Protein AF-A0A7W9AM96-F1 (afdb_monomer)

Solvent-accessible surface area (backbone atoms only — not comparable to full-atom values): 4097 Å² total; per-residue (Å²): 133,65,63,70,59,55,53,52,50,53,53,50,54,56,47,58,75,75,45,60,51,84,42,68,75,36,83,89,84,62,42,27,48,43,54,54,52,52,53,54,49,59,71,64,44,74,79,79,64,64,95,71,80,69,80,50,71,69,72,76,58,70,83,124

Mean predicted aligned error: 14.01 Å

Radius of gyration: 19.52 Å; Cα contacts (8 Å, |Δi|>4): 25; chains: 1; bounding box: 34×30×55 Å

Secondary structure (DSSP, 8-state):
--HHHHHHHHHHHHHHHHS-TT-EEETTTTEEHHHHHHHHHHHHS-----TT----HHHHT---

pLDDT: mean 72.01, std 12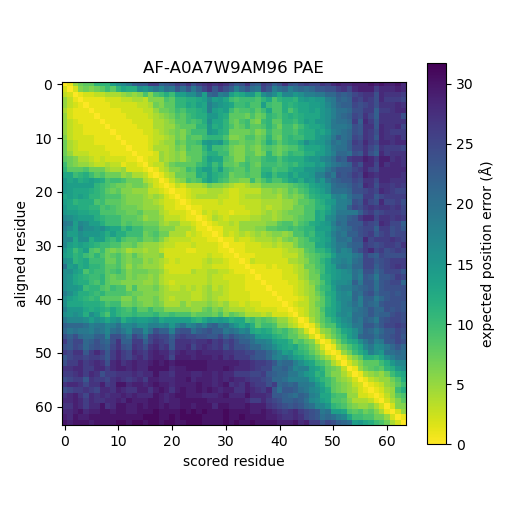.12, range [45.94, 89.25]

Organism: NCBI:txid1241761

Sequence (64 aa):
MNDALDQARVRLQAFRGDAPPERVLDSESGLTAGDIDHVLAACRAPTDLEPGGSLDLDDLSGNA

Foldseek 3Di:
DPVVVVVVVVVLVVVPVVFDQCDQPDPVVSDGNVNVVVVVVVVPPPPPPPPDPDPDVVVVVPPD

Structure (mmCIF, N/CA/C/O backbone):
data_AF-A0A7W9AM96-F1
#
_entry.id   AF-A0A7W9AM96-F1
#
loop_
_atom_site.group_PDB
_atom_site.id
_atom_site.type_symbol
_atom_site.label_atom_id
_atom_site.label_alt_id
_atom_s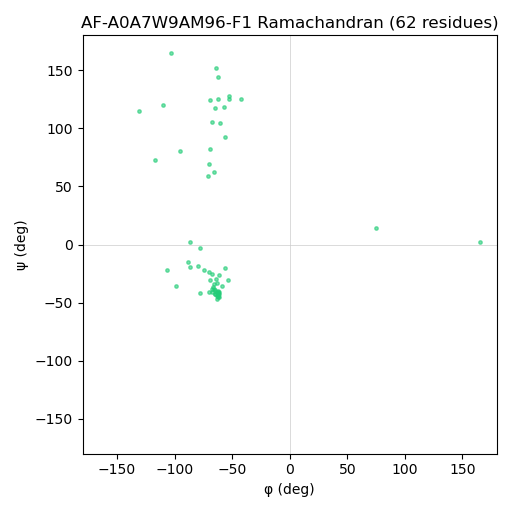ite.label_comp_id
_atom_site.label_asym_id
_atom_site.label_entity_id
_atom_site.label_seq_id
_atom_site.pdbx_PDB_ins_code
_atom_site.Cartn_x
_atom_site.Cartn_y
_atom_site.Cartn_z
_atom_site.occupancy
_atom_site.B_iso_or_equiv
_atom_site.auth_seq_id
_atom_site.auth_comp_id
_atom_site.auth_asym_id
_atom_site.auth_atom_id
_atom_site.pdbx_PDB_model_num
ATOM 1 N N . MET A 1 1 ? 16.195 11.509 -10.733 1.00 50.12 1 MET A N 1
ATOM 2 C CA . MET A 1 1 ? 15.687 11.159 -9.390 1.00 50.12 1 MET A CA 1
ATOM 3 C C . MET A 1 1 ? 14.244 11.631 -9.356 1.00 50.12 1 MET A C 1
ATOM 5 O O . MET A 1 1 ? 14.001 12.738 -9.811 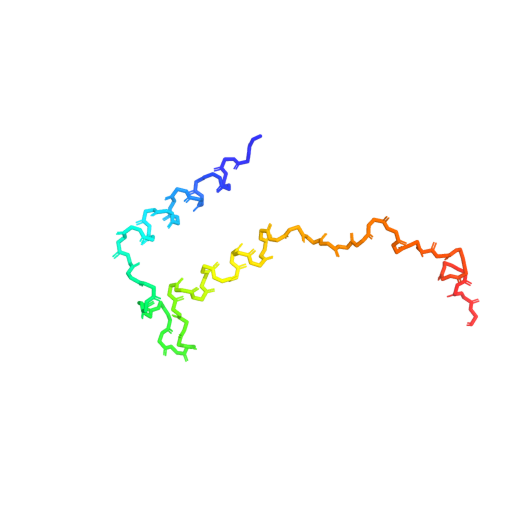1.00 50.12 1 MET A O 1
ATOM 9 N N . ASN A 1 2 ? 13.286 10.753 -9.062 1.00 68.62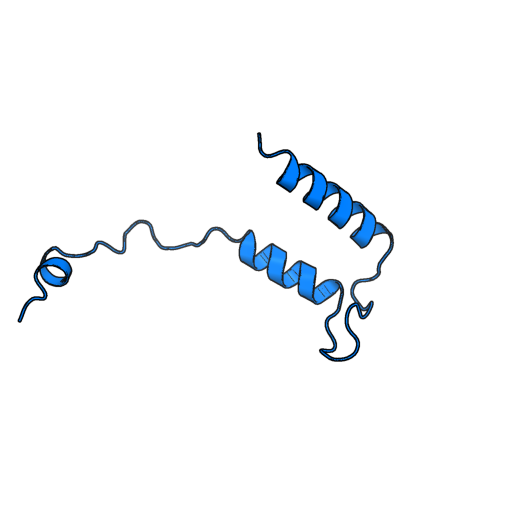 2 ASN A N 1
ATOM 10 C CA . ASN A 1 2 ? 11.874 11.006 -9.359 1.00 68.62 2 ASN A CA 1
ATOM 11 C C . ASN A 1 2 ? 11.184 11.579 -8.111 1.00 68.62 2 ASN A C 1
ATOM 13 O O . ASN A 1 2 ? 10.554 10.843 -7.357 1.00 68.62 2 ASN A O 1
ATOM 17 N N . ASP A 1 3 ? 11.353 12.883 -7.879 1.00 78.38 3 ASP A N 1
ATOM 18 C CA . ASP A 1 3 ? 10.943 13.578 -6.645 1.00 78.38 3 ASP A CA 1
ATOM 19 C C . ASP A 1 3 ? 9.462 13.367 -6.286 1.00 78.38 3 ASP A C 1
ATOM 21 O O . ASP A 1 3 ? 9.095 13.319 -5.112 1.00 78.38 3 ASP A O 1
ATOM 25 N N . ALA A 1 4 ? 8.599 13.181 -7.289 1.00 76.25 4 ALA A N 1
ATOM 26 C CA . ALA A 1 4 ? 7.182 12.884 -7.089 1.00 76.25 4 ALA A CA 1
ATOM 27 C C . ALA A 1 4 ? 6.950 11.511 -6.431 1.00 76.25 4 ALA A C 1
ATOM 29 O O . ALA A 1 4 ? 6.078 11.372 -5.570 1.00 76.25 4 ALA A O 1
ATOM 30 N N . LEU A 1 5 ? 7.746 10.504 -6.801 1.00 73.06 5 LEU A N 1
ATOM 31 C CA . LEU A 1 5 ? 7.670 9.159 -6.230 1.00 73.06 5 LEU A CA 1
ATOM 32 C C . LEU A 1 5 ? 8.164 9.154 -4.779 1.00 73.06 5 LEU A C 1
ATOM 34 O O . LEU A 1 5 ? 7.552 8.520 -3.917 1.00 73.06 5 LEU A O 1
ATOM 38 N N . ASP A 1 6 ? 9.239 9.890 -4.498 1.00 78.00 6 ASP A N 1
ATOM 39 C CA . ASP A 1 6 ? 9.788 9.992 -3.146 1.00 78.00 6 ASP A CA 1
ATOM 40 C C . ASP A 1 6 ? 8.830 10.748 -2.214 1.00 78.00 6 ASP A C 1
ATOM 42 O O . ASP A 1 6 ? 8.560 10.291 -1.101 1.00 78.00 6 ASP A O 1
ATOM 46 N N . GLN A 1 7 ? 8.200 11.829 -2.687 1.00 79.38 7 GLN A N 1
ATOM 47 C CA . GLN A 1 7 ? 7.146 12.514 -1.930 1.00 79.38 7 GLN A CA 1
ATOM 48 C C . GLN A 1 7 ? 5.928 11.620 -1.668 1.00 79.38 7 GLN A C 1
ATOM 50 O O . GLN A 1 7 ? 5.379 11.637 -0.563 1.00 79.38 7 GLN A O 1
ATOM 55 N N . ALA A 1 8 ? 5.505 10.823 -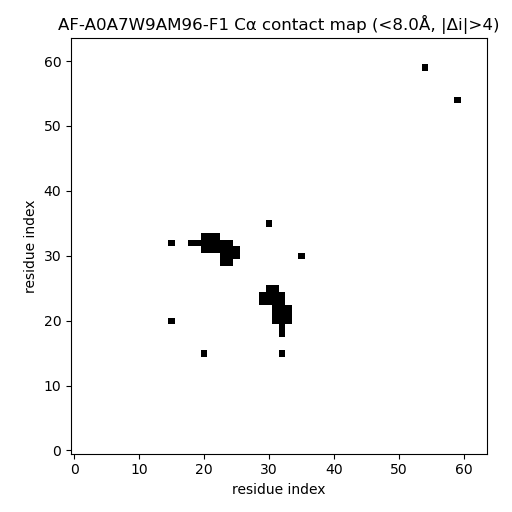2.654 1.00 78.06 8 ALA A N 1
ATOM 56 C CA . ALA A 1 8 ? 4.404 9.877 -2.480 1.00 78.06 8 ALA A CA 1
ATOM 57 C C . ALA A 1 8 ? 4.733 8.812 -1.419 1.00 78.06 8 ALA A C 1
ATOM 59 O O . ALA A 1 8 ? 3.891 8.502 -0.575 1.00 78.06 8 ALA A O 1
ATOM 60 N N . ARG A 1 9 ? 5.976 8.312 -1.391 1.00 78.44 9 ARG A N 1
ATOM 61 C CA . ARG A 1 9 ? 6.448 7.358 -0.374 1.00 78.44 9 ARG A CA 1
ATOM 62 C C . ARG A 1 9 ? 6.448 7.935 1.035 1.00 78.44 9 ARG A C 1
ATOM 64 O O . ARG A 1 9 ? 6.001 7.255 1.955 1.00 78.44 9 ARG A O 1
ATOM 71 N N . VAL A 1 10 ? 6.916 9.170 1.207 1.00 83.12 10 VAL A N 1
ATOM 72 C CA . VAL A 1 10 ? 6.928 9.835 2.522 1.00 83.12 10 VAL A CA 1
ATOM 73 C C . VAL A 1 10 ? 5.504 10.012 3.052 1.00 83.12 10 VAL A C 1
ATOM 75 O O . VAL A 1 10 ? 5.234 9.693 4.209 1.00 83.12 10 VAL A O 1
ATOM 78 N N . ARG A 1 11 ? 4.567 10.449 2.198 1.00 81.12 11 ARG A N 1
ATOM 79 C CA . ARG A 1 11 ? 3.148 10.583 2.574 1.00 81.12 11 ARG A CA 1
ATOM 80 C C . ARG A 1 11 ? 2.530 9.242 2.961 1.00 81.12 11 ARG A C 1
ATOM 82 O O . ARG A 1 11 ? 1.815 9.171 3.955 1.00 81.12 11 ARG A O 1
ATOM 89 N N . LEU A 1 12 ? 2.844 8.182 2.218 1.00 77.44 12 LEU A N 1
ATOM 90 C CA . LEU A 1 12 ? 2.370 6.835 2.522 1.00 77.44 12 LEU A CA 1
ATOM 91 C C . LEU A 1 12 ? 2.922 6.312 3.858 1.00 77.44 12 LEU A C 1
ATOM 93 O O . LEU A 1 12 ? 2.173 5.736 4.640 1.00 77.44 12 LEU A O 1
ATOM 97 N N . GLN A 1 13 ? 4.210 6.522 4.149 1.00 79.50 13 GLN A N 1
ATOM 98 C CA . GLN A 1 13 ? 4.796 6.129 5.437 1.00 79.50 13 GLN A CA 1
ATOM 99 C C . GLN A 1 13 ? 4.160 6.871 6.613 1.00 79.50 13 GLN A C 1
ATOM 101 O O . GLN A 1 13 ? 3.854 6.244 7.624 1.00 79.50 13 GLN A O 1
ATOM 106 N N . ALA A 1 14 ? 3.930 8.179 6.472 1.00 80.50 14 ALA A N 1
ATOM 107 C CA . ALA A 1 14 ? 3.243 8.966 7.492 1.00 80.50 14 ALA A CA 1
ATOM 108 C C . ALA A 1 14 ? 1.812 8.456 7.727 1.00 80.50 14 ALA A C 1
ATOM 110 O O . ALA A 1 14 ? 1.399 8.293 8.870 1.00 80.50 14 ALA A O 1
ATOM 111 N N . PHE A 1 15 ? 1.091 8.131 6.651 1.00 74.88 15 PHE A N 1
ATOM 112 C CA . PHE A 1 15 ? -0.252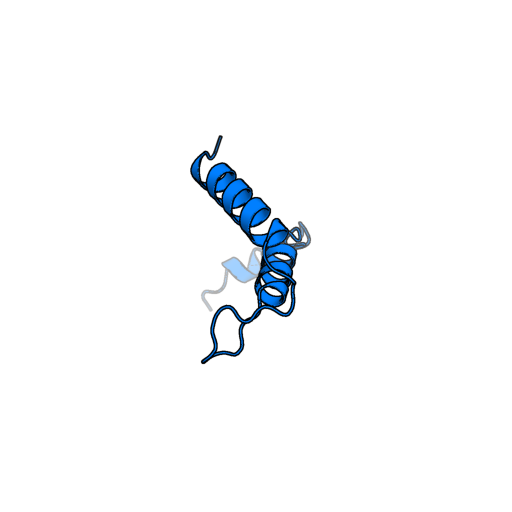 7.562 6.729 1.00 74.88 15 PHE A CA 1
ATOM 113 C C . PHE A 1 15 ? -0.270 6.193 7.435 1.00 74.88 15 PHE A C 1
ATOM 115 O O . PHE A 1 15 ? -1.080 5.981 8.332 1.00 74.88 15 PHE A O 1
ATOM 122 N N . ARG A 1 16 ? 0.664 5.290 7.109 1.00 71.06 16 ARG A N 1
ATOM 123 C CA . ARG A 1 16 ? 0.790 3.972 7.764 1.00 71.06 16 ARG A CA 1
ATOM 124 C C . ARG A 1 16 ? 1.144 4.050 9.252 1.00 71.06 16 ARG A C 1
ATOM 126 O O . ARG A 1 16 ? 0.790 3.150 10.001 1.00 71.06 16 ARG A O 1
ATOM 133 N N . GLY A 1 17 ? 1.864 5.089 9.680 1.00 70.56 17 GLY A N 1
ATOM 134 C CA . GLY A 1 17 ? 2.183 5.297 11.097 1.00 70.56 17 GLY A CA 1
ATOM 135 C C . GLY A 1 17 ? 0.973 5.700 11.947 1.00 70.56 17 GLY A C 1
ATOM 136 O O . GLY A 1 17 ? 0.982 5.469 13.152 1.00 70.56 17 GLY A O 1
ATOM 137 N N . ASP A 1 18 ? -0.054 6.278 11.321 1.00 75.06 18 ASP A N 1
ATOM 138 C CA . ASP A 1 18 ? -1.248 6.818 11.985 1.00 75.06 18 ASP A CA 1
ATOM 139 C C . ASP A 1 18 ? -2.500 5.938 11.780 1.00 75.06 18 ASP A C 1
ATOM 141 O O . ASP A 1 18 ? -3.450 5.988 12.562 1.00 75.06 18 ASP A O 1
ATOM 145 N N . ALA A 1 19 ? -2.517 5.102 10.736 1.00 72.38 19 ALA A N 1
ATOM 146 C CA . ALA A 1 19 ? -3.656 4.264 10.378 1.00 72.38 19 ALA A CA 1
ATOM 147 C C . ALA A 1 19 ? -3.387 2.767 10.633 1.00 72.38 19 ALA A C 1
ATOM 149 O O . ALA A 1 19 ? -2.500 2.196 9.993 1.00 72.38 19 ALA A O 1
ATOM 150 N N . PRO A 1 20 ? -4.179 2.094 11.492 1.00 78.31 20 PRO A N 1
ATOM 151 C CA . PRO A 1 20 ? -4.155 0.638 11.574 1.00 78.31 20 PRO A CA 1
ATOM 152 C C . PRO A 1 20 ? -4.638 0.017 10.248 1.00 78.31 20 PRO A C 1
ATOM 154 O O . PRO A 1 20 ? -5.447 0.628 9.543 1.00 78.31 20 PRO A O 1
ATOM 157 N N . PRO A 1 21 ? -4.179 -1.198 9.898 1.00 77.25 21 PRO A N 1
ATOM 158 C CA . PRO A 1 21 ? -4.485 -1.835 8.617 1.00 77.25 21 PRO A CA 1
ATOM 159 C C . PRO A 1 21 ? -5.984 -2.090 8.403 1.00 77.25 21 PRO A C 1
ATOM 161 O O . PRO A 1 21 ? -6.431 -2.075 7.259 1.00 77.25 21 PRO A O 1
ATOM 164 N N . GLU A 1 22 ? -6.778 -2.243 9.471 1.00 83.12 22 GLU A N 1
ATOM 165 C CA . GLU A 1 22 ? -8.235 -2.418 9.364 1.00 83.12 22 GLU A CA 1
ATOM 166 C C . GLU A 1 22 ? -8.995 -1.107 9.095 1.00 83.12 22 GLU A C 1
ATOM 168 O O . GLU A 1 22 ? -10.221 -1.110 8.959 1.00 83.12 22 GLU A O 1
ATOM 173 N N . ARG A 1 23 ? -8.304 0.041 9.040 1.00 83.31 23 ARG A N 1
ATOM 174 C CA . ARG A 1 23 ? -8.949 1.331 8.793 1.00 83.31 23 ARG A CA 1
ATOM 175 C C . ARG A 1 23 ? -9.561 1.350 7.397 1.00 83.31 23 ARG A C 1
ATOM 177 O O . ARG A 1 23 ? -8.844 1.310 6.399 1.00 83.31 23 ARG A O 1
ATOM 184 N N . VAL A 1 24 ? -10.880 1.498 7.348 1.00 85.19 24 VAL A N 1
ATOM 185 C CA . VAL A 1 24 ? -11.631 1.702 6.108 1.00 85.19 24 VAL A CA 1
ATOM 186 C C . VAL A 1 24 ? -11.307 3.088 5.546 1.00 85.19 24 VAL A C 1
ATOM 188 O O . VAL A 1 24 ? -11.424 4.099 6.243 1.00 85.19 24 VAL A O 1
ATOM 191 N N . LEU A 1 25 ? -10.860 3.114 4.295 1.00 82.88 25 LEU A N 1
ATOM 192 C CA . LEU A 1 25 ? -10.523 4.313 3.532 1.00 82.88 25 LEU A CA 1
ATOM 193 C C . LEU A 1 25 ? -11.646 4.730 2.592 1.00 82.88 25 LEU A C 1
ATOM 195 O O . LEU A 1 25 ? -11.882 5.923 2.419 1.00 82.88 25 LEU A O 1
ATOM 199 N N . ASP A 1 26 ? -12.339 3.747 2.026 1.00 86.00 26 ASP A N 1
ATOM 200 C CA . ASP A 1 26 ? -13.553 3.950 1.251 1.00 86.00 26 ASP A CA 1
ATOM 201 C C . ASP A 1 26 ? -14.636 2.989 1.747 1.00 86.00 26 ASP A C 1
ATOM 203 O O . ASP A 1 26 ? -14.509 1.768 1.662 1.00 86.00 26 ASP A O 1
ATOM 207 N N . SER A 1 27 ? -15.703 3.558 2.302 1.00 82.81 27 SER A N 1
ATOM 208 C CA . SER A 1 27 ? -16.818 2.806 2.870 1.00 82.81 27 SER A CA 1
ATOM 209 C C . SER A 1 27 ? -17.738 2.187 1.822 1.00 82.81 27 SER A C 1
ATOM 211 O O . SER A 1 27 ? -18.448 1.243 2.156 1.00 82.81 27 SER A O 1
ATOM 213 N N . GLU A 1 28 ? -17.760 2.700 0.587 1.00 87.12 28 GLU A N 1
ATOM 214 C CA . GLU A 1 28 ? -18.620 2.153 -0.472 1.00 87.12 28 GLU A CA 1
ATOM 215 C C . GLU A 1 28 ? -18.030 0.875 -1.072 1.00 87.12 28 GLU A C 1
ATOM 217 O O . GLU A 1 28 ? -18.752 -0.098 -1.288 1.00 87.12 28 GLU A O 1
ATOM 222 N N . SER A 1 29 ? -16.715 0.853 -1.299 1.00 84.19 29 SER A N 1
ATOM 223 C CA . SER A 1 29 ? -16.005 -0.336 -1.786 1.00 84.19 29 SER A CA 1
ATOM 224 C C . SER A 1 29 ? -15.515 -1.264 -0.670 1.00 84.19 29 SER A C 1
ATOM 226 O O . SER A 1 29 ? -15.167 -2.412 -0.940 1.00 84.19 29 SER A O 1
ATOM 228 N N . GLY A 1 30 ? -15.486 -0.786 0.579 1.00 86.56 30 GLY A N 1
ATOM 229 C CA . GLY A 1 30 ? -14.911 -1.507 1.715 1.00 86.56 30 GLY A CA 1
ATOM 230 C C . GLY A 1 30 ? -13.379 -1.524 1.719 1.00 86.56 30 GLY A C 1
ATOM 231 O O . GLY A 1 30 ? -12.792 -2.302 2.466 1.00 86.56 30 GLY A O 1
ATOM 232 N N . LEU A 1 31 ? -12.734 -0.683 0.902 1.00 86.31 31 LEU A N 1
ATOM 233 C CA . LEU A 1 31 ? -11.281 -0.615 0.782 1.00 86.31 31 LEU A CA 1
ATOM 234 C C . LEU A 1 31 ? -10.646 -0.205 2.114 1.00 86.31 31 LEU A C 1
ATOM 236 O O . LEU A 1 31 ? -10.954 0.856 2.666 1.00 86.31 31 LEU A O 1
ATOM 240 N N . THR A 1 32 ? -9.709 -1.011 2.597 1.00 89.25 32 THR A N 1
ATOM 241 C CA . THR A 1 32 ? -8.945 -0.749 3.817 1.00 89.25 32 THR A CA 1
ATOM 242 C C . THR A 1 32 ? -7.531 -0.255 3.521 1.00 89.25 32 THR A C 1
ATOM 244 O O . THR A 1 32 ? -7.005 -0.385 2.412 1.00 89.25 32 THR A O 1
ATOM 247 N N . ALA A 1 33 ? -6.873 0.306 4.536 1.00 84.12 33 ALA A N 1
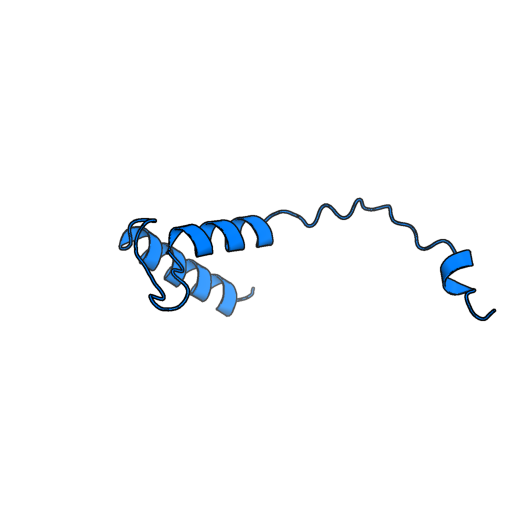ATOM 248 C CA . ALA A 1 33 ? -5.455 0.647 4.465 1.00 84.12 33 ALA A CA 1
ATOM 249 C C . ALA A 1 33 ? -4.574 -0.583 4.162 1.00 84.12 33 ALA A C 1
ATOM 251 O O . ALA A 1 33 ? -3.606 -0.468 3.409 1.00 84.12 33 ALA A O 1
ATOM 252 N N . GLY A 1 34 ? -4.933 -1.763 4.683 1.00 84.25 34 GLY A N 1
ATOM 253 C CA . GLY A 1 34 ? -4.243 -3.021 4.384 1.00 84.25 34 GLY A CA 1
ATOM 254 C C . GLY A 1 34 ? -4.328 -3.440 2.911 1.00 84.25 34 GLY A C 1
ATOM 255 O O . GLY A 1 34 ? -3.357 -3.972 2.369 1.00 84.25 34 GLY A O 1
ATOM 256 N N . ASP A 1 35 ? -5.435 -3.138 2.229 1.00 85.81 35 ASP A N 1
ATOM 257 C CA . ASP A 1 35 ? -5.603 -3.462 0.805 1.00 85.81 35 ASP A CA 1
ATOM 258 C C . ASP A 1 35 ? -4.653 -2.647 -0.081 1.00 85.81 35 ASP A C 1
ATOM 260 O O . ASP A 1 35 ? -4.056 -3.175 -1.022 1.00 85.81 35 ASP A O 1
ATOM 264 N N . ILE A 1 36 ? -4.433 -1.372 0.257 1.00 82.25 36 ILE A N 1
ATOM 265 C CA . ILE A 1 36 ? -3.441 -0.529 -0.428 1.00 82.25 36 ILE A CA 1
ATOM 266 C C . ILE A 1 36 ? -2.038 -1.120 -0.272 1.00 82.25 36 ILE A C 1
ATOM 268 O O . ILE A 1 36 ? -1.258 -1.146 -1.228 1.00 82.25 36 ILE A O 1
ATOM 272 N N . ASP A 1 37 ? -1.711 -1.631 0.913 1.00 80.94 37 ASP A N 1
ATOM 273 C CA . ASP A 1 37 ? -0.414 -2.247 1.175 1.00 80.94 37 ASP A CA 1
ATOM 274 C C . ASP A 1 37 ? -0.203 -3.511 0.344 1.00 80.94 37 ASP A C 1
ATOM 276 O O . ASP A 1 37 ? 0.894 -3.711 -0.188 1.00 80.94 37 ASP A O 1
ATOM 280 N N . HIS A 1 38 ? -1.256 -4.311 0.171 1.00 82.81 38 HIS A N 1
ATOM 281 C CA . HIS A 1 38 ? -1.241 -5.485 -0.691 1.00 82.81 38 HIS A CA 1
ATOM 282 C C . HIS A 1 38 ? -1.009 -5.115 -2.164 1.00 82.81 38 HIS A C 1
ATOM 284 O O . HIS A 1 38 ? -0.121 -5.676 -2.808 1.00 82.81 38 HIS A O 1
ATOM 290 N N . VAL A 1 39 ? -1.729 -4.114 -2.683 1.00 81.69 39 VAL A N 1
ATOM 291 C CA . VAL A 1 39 ? -1.562 -3.631 -4.067 1.00 81.69 39 VAL A CA 1
ATOM 292 C C . VAL A 1 39 ? -0.155 -3.085 -4.293 1.00 81.69 39 VAL A C 1
ATOM 294 O O . VAL A 1 39 ? 0.499 -3.430 -5.273 1.00 81.69 39 VAL A O 1
ATOM 297 N N . LEU A 1 40 ? 0.361 -2.274 -3.370 1.00 78.25 40 LEU A N 1
ATOM 298 C CA . LEU A 1 40 ? 1.711 -1.726 -3.485 1.00 78.25 40 LEU A CA 1
ATOM 299 C C . LEU A 1 40 ? 2.791 -2.807 -3.390 1.00 78.25 40 LEU A C 1
ATOM 301 O O . LEU A 1 40 ? 3.825 -2.688 -4.049 1.00 78.25 40 LEU A O 1
ATOM 305 N N . ALA A 1 41 ? 2.572 -3.854 -2.591 1.00 79.75 41 ALA A N 1
ATOM 306 C CA . ALA A 1 41 ? 3.456 -5.012 -2.551 1.00 79.75 41 ALA A CA 1
ATOM 307 C C . ALA A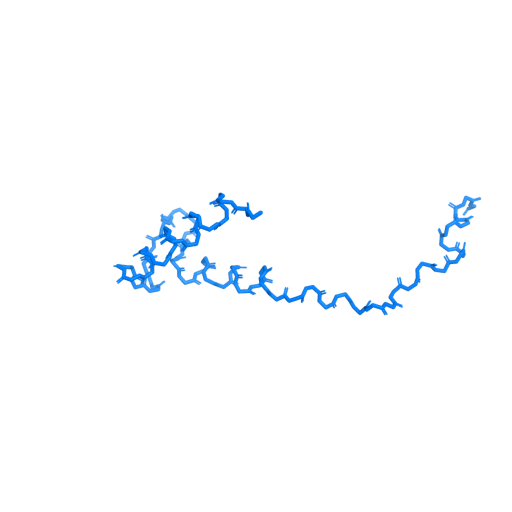 1 41 ? 3.447 -5.764 -3.890 1.00 79.75 41 ALA A C 1
ATOM 309 O O . ALA A 1 41 ? 4.519 -6.089 -4.396 1.00 79.75 41 ALA A O 1
ATOM 310 N N . ALA A 1 42 ? 2.273 -5.953 -4.500 1.00 78.38 42 ALA A N 1
ATOM 311 C CA . ALA A 1 42 ? 2.136 -6.560 -5.823 1.00 78.38 42 ALA A CA 1
ATOM 312 C C . ALA A 1 42 ? 2.785 -5.710 -6.930 1.00 78.38 42 ALA A C 1
ATOM 314 O O . ALA A 1 42 ? 3.489 -6.247 -7.776 1.00 78.38 42 ALA A O 1
ATOM 315 N N . CYS A 1 43 ? 2.645 -4.381 -6.894 1.00 73.06 43 CYS A N 1
ATOM 316 C CA . CYS A 1 43 ? 3.331 -3.483 -7.833 1.00 73.06 43 CYS A CA 1
ATOM 317 C C . CYS A 1 43 ? 4.854 -3.451 -7.639 1.00 73.06 43 CYS A C 1
ATOM 319 O O . CYS A 1 43 ? 5.585 -3.084 -8.558 1.00 73.06 43 CYS A O 1
ATOM 321 N N . ARG A 1 44 ? 5.340 -3.754 -6.427 1.00 67.38 44 ARG A N 1
ATOM 322 C CA . ARG A 1 44 ? 6.773 -3.816 -6.112 1.00 67.38 44 ARG A CA 1
ATOM 323 C C . ARG A 1 44 ? 7.373 -5.184 -6.403 1.00 67.38 44 ARG A C 1
ATOM 325 O O . ARG A 1 44 ? 8.598 -5.270 -6.509 1.00 67.38 44 ARG A O 1
ATOM 332 N N . ALA A 1 45 ? 6.548 -6.226 -6.505 1.00 63.22 45 ALA A N 1
ATOM 333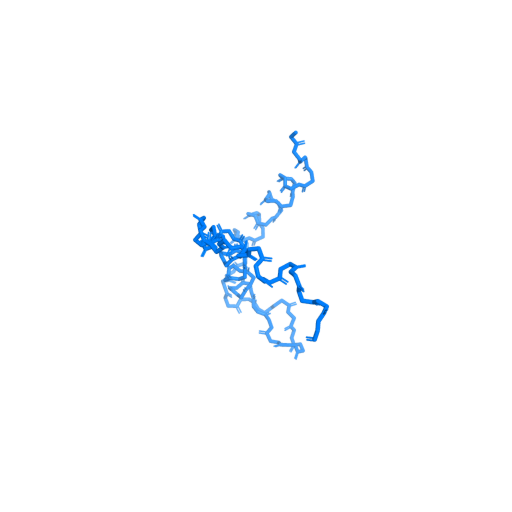 C CA . ALA A 1 45 ? 7.017 -7.499 -7.009 1.00 63.22 45 ALA A CA 1
ATOM 334 C C . ALA A 1 45 ? 7.698 -7.216 -8.354 1.00 63.22 45 ALA A C 1
ATOM 336 O O . ALA A 1 45 ? 7.115 -6.508 -9.184 1.00 63.22 45 ALA A O 1
ATOM 337 N N . PRO A 1 46 ? 8.946 -7.676 -8.563 1.00 59.38 46 PRO A N 1
ATOM 338 C CA . PRO A 1 46 ? 9.479 -7.683 -9.907 1.00 59.38 46 PRO A CA 1
ATOM 339 C C . PRO A 1 46 ? 8.424 -8.411 -10.730 1.00 59.38 46 PRO A C 1
ATOM 341 O O . PRO A 1 46 ? 7.977 -9.491 -10.343 1.00 59.38 46 PRO A O 1
ATOM 344 N N . THR A 1 47 ? 7.950 -7.778 -11.798 1.00 55.78 47 THR A N 1
ATOM 345 C CA . THR A 1 47 ? 7.292 -8.515 -12.864 1.00 55.78 47 THR A CA 1
ATOM 346 C C . THR A 1 47 ? 8.319 -9.542 -13.298 1.00 55.78 47 THR A C 1
ATOM 348 O O . THR A 1 47 ? 9.207 -9.233 -14.090 1.00 55.78 47 THR A O 1
ATOM 351 N N . ASP A 1 48 ? 8.243 -10.723 -12.698 1.00 50.72 48 ASP A N 1
ATOM 352 C CA . ASP A 1 48 ? 8.927 -11.936 -13.100 1.00 50.72 48 ASP A CA 1
ATOM 353 C C . ASP A 1 48 ? 8.237 -12.399 -14.387 1.00 50.72 48 ASP A C 1
ATOM 355 O O . ASP A 1 48 ? 7.586 -13.433 -14.473 1.00 50.72 48 ASP A O 1
ATOM 359 N N . LEU A 1 49 ? 8.264 -11.513 -15.384 1.00 55.62 49 LEU A N 1
ATOM 360 C CA . LEU A 1 49 ? 8.299 -11.918 -16.763 1.00 55.62 49 LEU A CA 1
ATOM 361 C C . LEU A 1 49 ? 9.674 -12.550 -16.876 1.00 55.62 49 LEU A C 1
ATOM 363 O O . LEU A 1 49 ? 10.678 -11.832 -16.835 1.00 55.62 49 LEU A O 1
ATOM 367 N N . GLU A 1 50 ? 9.713 -13.881 -16.933 1.00 55.94 50 GLU A N 1
ATOM 368 C CA . GLU A 1 50 ? 10.937 -14.596 -17.258 1.00 55.94 50 GLU A CA 1
ATOM 369 C C . GLU A 1 50 ? 11.623 -13.853 -18.419 1.00 55.94 50 GLU A C 1
ATOM 371 O O . GLU A 1 50 ? 10.973 -13.588 -19.442 1.00 55.94 50 GLU A O 1
ATOM 376 N N . PRO A 1 51 ? 12.898 -13.446 -18.282 1.00 50.78 51 PRO A N 1
ATOM 377 C CA . PRO A 1 51 ? 13.628 -12.828 -19.375 1.00 50.78 51 PRO A CA 1
ATOM 378 C C . PRO A 1 51 ? 13.882 -13.920 -20.417 1.00 50.78 51 PRO A C 1
ATOM 380 O O . PRO A 1 51 ? 14.918 -14.577 -20.401 1.00 50.78 51 PRO A O 1
ATOM 383 N N . GLY A 1 52 ? 12.892 -14.188 -21.265 1.00 56.31 52 GLY A N 1
ATOM 384 C CA . GLY A 1 52 ? 12.919 -15.384 -22.101 1.00 56.31 52 GLY A CA 1
ATOM 385 C C . GLY A 1 52 ? 11.615 -15.790 -22.777 1.00 56.31 52 GLY A C 1
ATOM 386 O O . GLY A 1 52 ? 11.633 -16.780 -23.497 1.00 56.31 52 GLY A O 1
ATOM 387 N N . GLY A 1 53 ? 10.514 -15.046 -22.630 1.00 54.78 53 GLY A N 1
ATOM 388 C CA . GLY A 1 53 ? 9.394 -15.147 -23.571 1.00 54.78 53 GLY A CA 1
ATOM 389 C C . GLY A 1 53 ? 9.797 -14.549 -24.919 1.00 54.78 53 GLY A C 1
ATOM 390 O O . GLY A 1 53 ? 9.384 -13.439 -25.252 1.00 54.78 53 GLY A O 1
ATOM 391 N N . SER A 1 54 ? 10.703 -15.213 -25.637 1.00 56.75 54 SER A N 1
ATOM 392 C CA . SER A 1 54 ? 11.099 -14.839 -26.987 1.00 56.75 54 SER A CA 1
ATOM 393 C C . SER A 1 54 ? 9.853 -14.819 -27.862 1.00 56.75 54 SER A C 1
ATOM 395 O O . SER A 1 54 ? 9.196 -15.839 -28.028 1.00 56.75 54 SER A O 1
ATOM 397 N N . LEU A 1 55 ? 9.533 -13.649 -28.415 1.00 56.62 55 LEU A N 1
ATOM 398 C CA . LEU A 1 55 ? 8.713 -13.585 -29.616 1.00 56.62 55 LEU A CA 1
ATOM 399 C C . LEU A 1 55 ? 9.492 -14.338 -30.691 1.00 56.62 55 LEU A C 1
ATOM 401 O O . LEU A 1 55 ? 10.513 -13.841 -31.178 1.00 56.62 55 LEU A O 1
ATOM 405 N N . ASP A 1 56 ? 9.054 -15.551 -31.004 1.00 63.78 56 ASP A N 1
ATOM 406 C CA . ASP A 1 56 ? 9.581 -16.266 -32.151 1.00 63.78 56 ASP A CA 1
ATOM 407 C C . ASP A 1 56 ? 9.253 -15.449 -33.405 1.00 63.78 56 ASP A C 1
ATOM 409 O O . ASP A 1 56 ? 8.213 -14.792 -33.506 1.00 63.78 56 ASP A O 1
ATOM 413 N N . LEU A 1 57 ? 10.161 -15.454 -34.382 1.00 59.59 57 LEU A N 1
ATOM 414 C CA . LEU A 1 57 ? 9.952 -14.751 -35.654 1.00 59.59 57 LEU A CA 1
ATOM 415 C C . LEU A 1 57 ? 8.666 -15.210 -36.368 1.00 59.59 57 LEU A C 1
ATOM 417 O O . LEU A 1 57 ? 8.126 -14.458 -37.180 1.00 59.59 57 LEU A O 1
ATOM 421 N N . ASP A 1 58 ? 8.151 -16.391 -36.018 1.00 62.69 58 ASP A N 1
ATOM 422 C CA . ASP A 1 58 ? 6.882 -16.925 -36.502 1.00 62.69 58 ASP A CA 1
ATOM 423 C C . ASP A 1 58 ? 5.670 -16.110 -36.003 1.00 62.69 58 ASP A C 1
ATOM 425 O O . ASP A 1 58 ? 4.770 -15.848 -36.803 1.00 62.69 58 ASP A O 1
ATOM 429 N N . ASP A 1 59 ? 5.685 -15.584 -34.768 1.00 64.69 59 ASP A N 1
ATOM 430 C CA . ASP A 1 59 ? 4.626 -14.701 -34.231 1.00 64.69 59 ASP A CA 1
ATOM 431 C C . ASP A 1 59 ? 4.619 -13.322 -34.915 1.00 64.69 59 ASP A C 1
ATOM 433 O O . ASP A 1 59 ? 3.571 -12.695 -35.084 1.00 64.69 59 ASP A O 1
ATOM 437 N N . LEU A 1 60 ? 5.787 -12.846 -35.360 1.00 58.72 60 LEU A N 1
ATOM 438 C CA . LEU A 1 60 ? 5.918 -11.594 -36.121 1.00 58.72 60 LEU A CA 1
ATOM 439 C C . LEU A 1 60 ? 5.557 -11.758 -37.602 1.00 58.72 60 LEU A C 1
ATOM 441 O O . LEU A 1 60 ? 5.288 -10.768 -38.285 1.00 58.72 60 LEU A O 1
ATOM 445 N N . SER A 1 61 ? 5.541 -12.993 -38.104 1.00 58.38 61 SER A N 1
ATOM 446 C CA . SER A 1 61 ? 5.187 -13.310 -39.489 1.00 58.38 61 SER A CA 1
ATOM 447 C C . SER A 1 61 ? 3.683 -13.509 -39.713 1.00 58.38 61 SER A C 1
ATOM 449 O O . SER A 1 61 ? 3.275 -13.773 -40.844 1.00 58.38 61 SER A O 1
ATOM 451 N N . GLY A 1 62 ? 2.863 -13.335 -38.666 1.00 50.94 62 GLY A N 1
ATOM 452 C CA . GLY A 1 62 ? 1.404 -13.474 -38.657 1.00 50.94 62 GLY A CA 1
ATOM 453 C C . GLY A 1 62 ? 0.650 -12.437 -39.496 1.00 50.94 62 GLY A C 1
ATOM 454 O O . GLY A 1 62 ? -0.164 -11.673 -38.986 1.00 50.94 62 GLY A O 1
ATOM 455 N N . ASN A 1 63 ? 0.899 -12.446 -40.802 1.00 51.00 63 ASN A N 1
ATOM 456 C CA . ASN A 1 63 ? -0.053 -12.075 -41.833 1.00 51.00 63 ASN A CA 1
ATOM 457 C C . ASN A 1 63 ? -0.321 -13.318 -42.700 1.00 51.00 63 ASN A C 1
ATOM 459 O O . ASN A 1 63 ? 0.150 -13.396 -43.839 1.00 51.00 63 ASN A O 1
ATOM 463 N N . ALA A 1 64 ? -1.069 -14.275 -42.143 1.00 45.94 64 ALA A N 1
ATOM 464 C CA . ALA A 1 64 ? -1.835 -15.290 -42.870 1.00 45.94 64 ALA A CA 1
ATOM 465 C C . ALA A 1 64 ? -2.988 -15.803 -41.996 1.00 45.94 64 ALA A C 1
ATOM 467 O O . ALA A 1 64 ? -2.710 -16.219 -40.851 1.00 45.94 64 ALA A O 1
#